Protein AF-A0A531F1X2-F1 (afdb_monomer_lite)

pLDDT: mean 85.32, std 7.79, range [59.59, 97.56]

Secondary structure (DSSP, 8-state):
-GGGGGSHHHHHHHHHHHHHHHHHHHHHHHHHHHHHH-SHHHHHHHHHHHHHHHHHHHHHS-S---SEEEEE-TTS-TT-GGGGSSSEEETTEEEEE---SSS-SS--S--

Structure (mmCIF, N/CA/C/O backbone):
data_AF-A0A531F1X2-F1
#
_entry.id   AF-A0A531F1X2-F1
#
loop_
_atom_site.group_PDB
_atom_site.id
_atom_site.type_symbol
_atom_site.label_atom_id
_atom_site.label_alt_id
_atom_site.label_comp_id
_atom_site.label_asym_id
_atom_site.label_entity_id
_atom_site.label_seq_id
_atom_site.pdbx_PDB_ins_code
_atom_site.Cartn_x
_atom_site.Cartn_y
_atom_site.Cartn_z
_atom_site.occupancy
_atom_site.B_iso_or_equiv
_atom_site.auth_seq_id
_atom_site.auth_comp_id
_atom_site.auth_asym_id
_atom_site.auth_atom_id
_atom_site.pdbx_PDB_model_num
ATOM 1 N N . MET A 1 1 ? 13.759 18.283 -0.967 1.00 63.91 1 MET A N 1
ATOM 2 C CA . MET A 1 1 ? 13.234 17.016 -0.401 1.00 63.91 1 MET A CA 1
ATOM 3 C C . MET A 1 1 ? 11.733 16.825 -0.631 1.00 63.91 1 MET A C 1
ATOM 5 O O . MET A 1 1 ? 11.360 15.748 -1.065 1.00 63.91 1 MET A O 1
ATOM 9 N N . LEU A 1 2 ? 10.873 17.840 -0.460 1.00 79.88 2 LEU A N 1
ATOM 10 C CA . LEU A 1 2 ? 9.417 17.701 -0.695 1.00 79.88 2 LEU A CA 1
ATOM 11 C C . LEU A 1 2 ? 9.001 17.439 -2.160 1.00 79.88 2 LEU A C 1
ATOM 13 O O . LEU A 1 2 ? 7.877 17.012 -2.399 1.00 79.88 2 LEU A O 1
ATOM 17 N N . GLY A 1 3 ? 9.895 17.650 -3.136 1.00 80.81 3 GLY A N 1
ATOM 18 C CA . GLY A 1 3 ? 9.616 17.429 -4.564 1.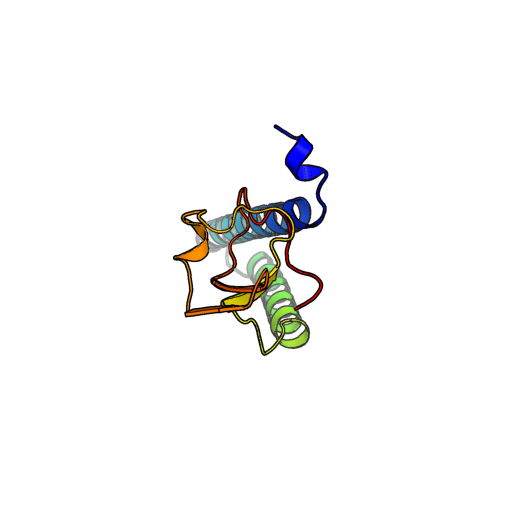00 80.81 3 GLY A CA 1
ATOM 19 C C . GLY A 1 3 ? 9.190 15.997 -4.918 1.00 80.81 3 GLY A C 1
ATOM 20 O O . GLY A 1 3 ? 8.449 15.816 -5.876 1.00 80.81 3 GLY A O 1
ATOM 21 N N . ILE A 1 4 ? 9.560 14.998 -4.107 1.00 79.50 4 ILE A N 1
ATOM 22 C CA . ILE A 1 4 ? 9.102 13.603 -4.264 1.00 79.50 4 ILE A CA 1
ATOM 23 C C . ILE A 1 4 ? 7.571 13.498 -4.163 1.00 79.50 4 ILE A C 1
ATOM 25 O O . ILE A 1 4 ? 6.954 12.722 -4.887 1.00 79.50 4 ILE A O 1
ATOM 29 N N . LEU A 1 5 ? 6.929 14.338 -3.343 1.00 85.44 5 LEU A N 1
ATOM 30 C CA . LEU A 1 5 ? 5.470 14.352 -3.175 1.00 85.44 5 LEU A CA 1
ATOM 31 C C . LEU A 1 5 ? 4.721 15.002 -4.356 1.00 85.44 5 LEU A C 1
ATOM 33 O O . LEU A 1 5 ? 3.487 14.962 -4.400 1.00 85.44 5 LEU A O 1
ATOM 37 N N . ALA A 1 6 ? 5.437 15.600 -5.317 1.00 87.56 6 ALA A N 1
ATOM 38 C CA . ALA A 1 6 ? 4.840 16.060 -6.570 1.00 87.56 6 ALA A CA 1
ATOM 39 C C . ALA A 1 6 ? 4.417 14.877 -7.459 1.00 87.56 6 ALA A C 1
ATOM 41 O O . ALA A 1 6 ? 3.428 14.978 -8.190 1.00 87.56 6 ALA A O 1
ATOM 42 N N . ASN A 1 7 ? 5.114 13.738 -7.357 1.00 85.75 7 ASN A N 1
ATOM 43 C CA . ASN A 1 7 ? 4.720 12.506 -8.024 1.00 85.75 7 ASN A CA 1
ATOM 44 C C . ASN A 1 7 ? 3.497 11.897 -7.314 1.00 85.75 7 ASN A C 1
ATOM 46 O O . ASN A 1 7 ? 3.496 11.664 -6.102 1.00 85.75 7 ASN A O 1
ATOM 50 N N . ARG A 1 8 ? 2.435 11.642 -8.089 1.00 86.81 8 ARG A N 1
ATOM 51 C CA . ARG A 1 8 ? 1.159 11.134 -7.570 1.00 86.81 8 ARG A CA 1
ATOM 52 C C . ARG A 1 8 ? 1.317 9.769 -6.908 1.00 86.81 8 ARG A C 1
ATOM 54 O O . ARG A 1 8 ? 0.759 9.574 -5.837 1.00 86.81 8 ARG A O 1
ATOM 61 N N . THR A 1 9 ? 2.072 8.855 -7.508 1.00 84.44 9 THR A N 1
ATOM 62 C CA . THR A 1 9 ? 2.264 7.491 -7.001 1.00 84.44 9 THR A CA 1
ATOM 63 C C . THR A 1 9 ? 2.906 7.513 -5.619 1.00 84.44 9 THR A C 1
ATOM 65 O O . THR A 1 9 ? 2.321 6.999 -4.668 1.00 84.44 9 THR A O 1
ATOM 68 N N . TYR A 1 10 ? 4.038 8.210 -5.473 1.00 84.25 10 TYR A N 1
ATOM 69 C CA . TYR A 1 10 ? 4.705 8.357 -4.175 1.00 84.25 10 TYR A CA 1
ATOM 70 C C . TYR A 1 10 ? 3.803 9.014 -3.134 1.00 84.25 10 TYR A C 1
ATOM 72 O O . TYR A 1 10 ? 3.751 8.565 -1.991 1.00 84.25 10 TYR A O 1
ATOM 80 N N . ARG A 1 11 ? 3.053 10.052 -3.522 1.00 90.12 11 ARG A N 1
ATOM 81 C CA . ARG A 1 11 ? 2.122 10.718 -2.609 1.00 90.12 11 ARG A CA 1
ATOM 8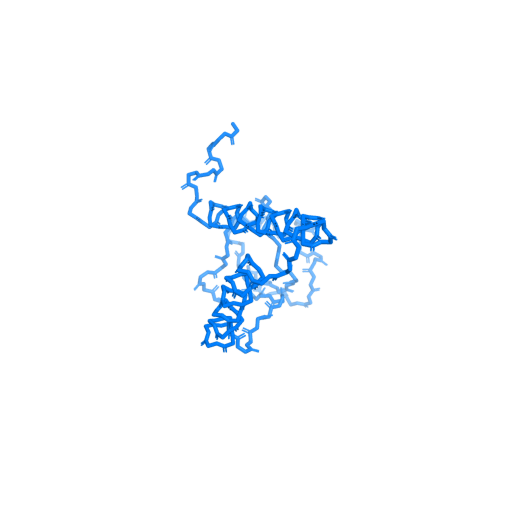2 C C . ARG A 1 11 ? 1.027 9.777 -2.106 1.00 90.12 11 ARG A C 1
ATOM 84 O O . ARG A 1 11 ? 0.718 9.822 -0.919 1.00 90.12 11 ARG A O 1
ATOM 91 N N . HIS A 1 12 ? 0.447 8.942 -2.969 1.00 89.12 12 HIS A N 1
ATOM 92 C CA . HIS A 1 12 ? -0.587 7.988 -2.557 1.00 89.12 12 HIS A CA 1
ATOM 93 C C . HIS A 1 12 ? -0.024 6.894 -1.645 1.00 89.12 12 HIS A C 1
ATOM 95 O O . HIS A 1 12 ? -0.620 6.633 -0.605 1.00 89.12 12 HIS A O 1
ATOM 101 N N . LEU A 1 13 ? 1.135 6.313 -1.978 1.00 88.69 13 LEU A N 1
ATOM 102 C CA . LEU A 1 13 ? 1.775 5.288 -1.143 1.00 88.69 13 LEU A CA 1
ATOM 103 C C . LEU A 1 13 ? 2.159 5.840 0.236 1.00 88.69 13 LEU A C 1
ATOM 105 O O . LEU A 1 13 ? 1.855 5.231 1.260 1.00 88.69 13 LEU A O 1
ATOM 109 N N . PHE A 1 14 ? 2.743 7.039 0.278 1.00 90.88 14 PHE A N 1
ATOM 110 C CA . PHE A 1 14 ? 3.087 7.702 1.533 1.00 90.88 14 PHE A CA 1
ATOM 111 C C . PHE A 1 14 ? 1.844 8.022 2.375 1.00 90.88 14 PHE A C 1
ATOM 113 O O . PHE A 1 14 ? 1.819 7.758 3.576 1.00 90.88 14 PHE A O 1
ATOM 120 N N . ALA A 1 15 ? 0.786 8.553 1.753 1.00 94.19 15 ALA A N 1
ATOM 121 C CA . ALA A 1 15 ? -0.470 8.826 2.446 1.00 94.19 15 ALA A CA 1
ATOM 122 C C . ALA A 1 15 ? -1.111 7.541 2.993 1.00 94.19 15 ALA A C 1
ATOM 124 O O . ALA A 1 15 ? -1.554 7.535 4.140 1.00 94.19 15 ALA A O 1
ATOM 125 N N . ALA A 1 16 ? -1.110 6.452 2.218 1.00 92.31 16 ALA A N 1
ATOM 126 C CA . ALA A 1 16 ? -1.609 5.153 2.661 1.00 92.31 16 ALA A CA 1
ATOM 127 C C . ALA A 1 16 ? -0.851 4.657 3.902 1.00 92.31 16 ALA A C 1
ATOM 129 O O . ALA A 1 16 ? -1.478 4.274 4.889 1.00 92.31 16 ALA A O 1
ATOM 130 N N . GLN A 1 17 ? 0.482 4.751 3.900 1.00 94.94 17 GLN A N 1
ATOM 131 C CA . GLN A 1 17 ? 1.308 4.367 5.045 1.00 94.94 17 GLN A CA 1
ATOM 132 C C . GLN A 1 17 ? 1.026 5.227 6.286 1.00 94.94 17 GLN A C 1
ATOM 134 O O . GLN A 1 17 ? 0.880 4.695 7.386 1.00 94.94 17 GLN A O 1
ATOM 139 N N . MET A 1 18 ? 0.902 6.548 6.126 1.00 96.69 18 MET A N 1
ATOM 140 C CA . MET A 1 18 ? 0.576 7.457 7.230 1.00 96.69 18 MET A CA 1
ATOM 141 C C . MET A 1 18 ? -0.808 7.171 7.821 1.00 96.69 18 MET A C 1
ATOM 143 O O . MET A 1 18 ? -0.955 7.114 9.042 1.00 96.69 18 MET A O 1
ATOM 147 N N . ILE A 1 19 ? -1.816 6.951 6.972 1.00 94.69 19 ILE A N 1
ATOM 148 C CA . ILE A 1 19 ? -3.174 6.598 7.405 1.00 94.69 19 ILE A CA 1
ATOM 149 C C . ILE A 1 19 ? -3.165 5.257 8.145 1.00 94.69 19 ILE A C 1
ATOM 151 O O . ILE A 1 19 ? -3.771 5.156 9.211 1.00 94.69 19 ILE A O 1
ATOM 155 N N . ALA A 1 20 ? -2.446 4.252 7.635 1.00 91.81 20 ALA A N 1
ATOM 156 C CA . ALA A 1 20 ? -2.329 2.945 8.279 1.00 91.81 20 ALA A CA 1
ATOM 157 C C . ALA A 1 20 ? -1.659 3.036 9.661 1.00 91.81 20 ALA A C 1
ATOM 159 O O . ALA A 1 20 ? -2.155 2.458 10.629 1.00 91.81 20 ALA A O 1
ATOM 160 N N . LEU A 1 21 ? -0.572 3.805 9.780 1.00 96.56 21 LEU A N 1
ATOM 161 C CA . LEU A 1 21 ? 0.118 4.038 11.052 1.00 96.56 21 LEU A CA 1
ATOM 162 C C . LEU A 1 21 ? -0.783 4.746 12.071 1.00 96.56 21 LEU A C 1
ATOM 164 O O . LEU A 1 21 ? -0.896 4.290 13.209 1.00 96.56 21 LEU A O 1
ATOM 168 N N . ILE A 1 22 ? -1.459 5.825 11.663 1.00 95.00 22 ILE A N 1
ATOM 169 C CA . ILE A 1 22 ? -2.378 6.568 12.535 1.00 95.00 22 ILE A CA 1
ATOM 170 C C . ILE A 1 22 ? -3.550 5.677 12.954 1.00 95.00 22 ILE A C 1
ATOM 172 O O . ILE A 1 22 ? -3.866 5.606 14.138 1.00 95.00 22 ILE A O 1
ATOM 176 N N . GLY A 1 23 ? -4.168 4.961 12.011 1.00 90.56 23 GLY A N 1
ATOM 177 C CA . GLY A 1 23 ? -5.279 4.051 12.289 1.00 90.56 23 GLY A CA 1
ATOM 178 C C . GLY A 1 23 ? -4.896 2.952 13.281 1.00 90.56 23 GLY A C 1
ATOM 179 O O . GLY A 1 23 ? -5.629 2.700 14.237 1.00 90.56 23 GLY A O 1
ATOM 180 N N . THR A 1 24 ? -3.711 2.362 13.113 1.00 91.81 24 THR A N 1
ATOM 181 C CA . THR A 1 24 ? -3.186 1.338 14.028 1.00 91.81 24 THR A CA 1
ATOM 182 C C . THR A 1 24 ? -2.920 1.918 15.418 1.00 91.81 24 THR A C 1
ATOM 184 O O . THR A 1 24 ? -3.352 1.342 16.414 1.00 91.81 24 THR A O 1
ATOM 187 N N . GLY A 1 25 ? -2.289 3.094 15.506 1.00 92.81 25 GLY A N 1
ATOM 188 C CA . GLY A 1 25 ? -2.054 3.774 16.783 1.00 92.81 25 GLY A CA 1
ATOM 189 C C . GLY A 1 25 ? -3.350 4.136 17.516 1.00 92.81 25 GLY A C 1
ATOM 190 O O . GLY A 1 25 ? -3.465 3.912 18.721 1.00 92.81 25 GLY A O 1
ATOM 191 N N . LEU A 1 26 ? -4.362 4.629 16.794 1.00 90.25 26 LEU A N 1
ATOM 192 C CA . LEU A 1 26 ? -5.684 4.916 17.357 1.00 90.25 26 LEU A CA 1
ATOM 193 C C . LEU A 1 26 ? -6.378 3.648 17.868 1.00 90.25 26 LEU A C 1
ATOM 195 O O . LEU A 1 26 ? -6.988 3.685 18.937 1.00 90.25 26 LEU A O 1
ATOM 199 N N . ALA A 1 27 ? -6.251 2.522 17.161 1.00 86.19 27 ALA A N 1
ATOM 200 C CA . ALA A 1 27 ? -6.772 1.241 17.630 1.00 86.19 27 ALA A CA 1
ATOM 201 C C . ALA A 1 27 ? -6.103 0.800 18.944 1.00 86.19 27 ALA A C 1
ATOM 203 O O . ALA A 1 27 ? -6.786 0.347 19.864 1.00 86.19 27 ALA A O 1
ATOM 204 N N . THR A 1 28 ? -4.790 1.002 19.084 1.00 89.50 28 THR A N 1
ATOM 205 C CA . THR A 1 28 ? -4.068 0.733 20.338 1.00 89.50 28 THR A CA 1
ATOM 206 C C . THR A 1 28 ? -4.557 1.616 21.487 1.00 89.50 28 THR A C 1
ATOM 208 O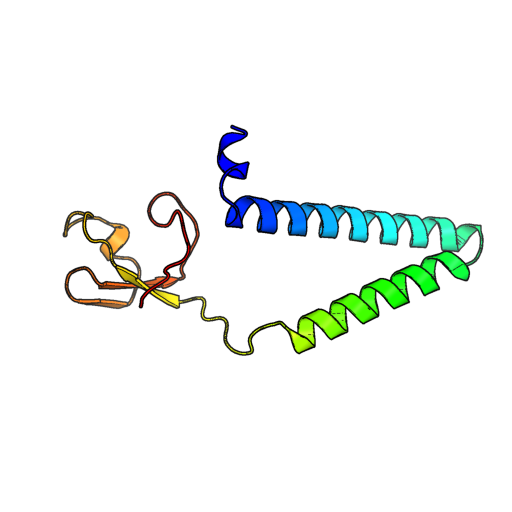 O . THR A 1 28 ? -4.780 1.119 22.591 1.00 89.50 28 THR A O 1
ATOM 211 N N . VAL A 1 29 ? -4.777 2.912 21.244 1.00 88.25 29 VAL A N 1
ATOM 212 C CA . VAL A 1 29 ? -5.331 3.822 22.262 1.00 88.25 29 VAL A CA 1
ATOM 213 C C . VAL A 1 29 ? -6.741 3.393 22.666 1.00 88.25 29 VAL A C 1
ATOM 215 O O . VAL A 1 29 ? -7.045 3.349 23.858 1.00 88.25 29 VAL A O 1
ATOM 218 N N . ALA A 1 30 ? -7.588 3.021 21.702 1.00 84.44 30 ALA A N 1
ATOM 219 C CA . ALA A 1 30 ? -8.931 2.520 21.978 1.00 84.44 30 ALA A CA 1
ATOM 220 C C . ALA A 1 30 ? -8.901 1.253 22.848 1.00 84.44 30 ALA A C 1
ATOM 222 O O . ALA A 1 30 ? -9.666 1.173 23.805 1.00 84.44 30 ALA A O 1
ATOM 223 N N . LEU A 1 31 ? -7.983 0.313 22.584 1.00 83.50 31 LEU A N 1
ATOM 224 C CA . LEU A 1 31 ? -7.734 -0.860 23.437 1.00 83.50 31 LEU A CA 1
ATOM 225 C C . LEU A 1 31 ? -7.361 -0.470 24.866 1.00 83.50 31 LEU A C 1
ATOM 227 O O . LEU A 1 31 ? -7.997 -0.954 25.800 1.00 83.50 31 LEU A O 1
ATOM 231 N N . GLY A 1 32 ? -6.403 0.439 25.048 1.00 83.50 32 GLY A N 1
ATOM 232 C CA . GLY A 1 32 ? -6.002 0.895 26.381 1.00 83.50 32 GLY A CA 1
ATOM 233 C C . GLY A 1 32 ? -7.138 1.574 27.154 1.00 83.50 32 GLY A C 1
ATOM 234 O O . GLY A 1 32 ? -7.371 1.263 28.319 1.00 83.50 32 GLY A O 1
ATOM 235 N N . LEU A 1 33 ? -7.886 2.469 26.503 1.00 82.94 33 LEU A N 1
ATOM 236 C CA . LEU A 1 33 ? -9.023 3.162 27.120 1.00 82.94 33 LEU A CA 1
ATOM 237 C C . LEU A 1 33 ? -10.204 2.223 27.391 1.00 82.94 33 LEU A C 1
ATOM 239 O O . LEU A 1 33 ? -10.894 2.376 28.396 1.00 82.94 33 LEU A O 1
ATOM 243 N N . GLY A 1 34 ? -10.424 1.238 26.523 1.00 76.19 34 GLY A N 1
ATOM 244 C CA . GLY A 1 34 ? -11.495 0.257 26.647 1.00 76.19 34 GLY A CA 1
ATOM 245 C C . GLY A 1 34 ? -11.375 -0.633 27.884 1.00 76.19 34 GLY A C 1
ATOM 246 O O . GLY A 1 34 ? -12.394 -0.984 28.478 1.00 76.19 34 GLY A O 1
ATOM 247 N N . LEU A 1 35 ? -10.146 -0.931 28.322 1.00 78.50 35 LEU A N 1
ATOM 248 C CA . LEU A 1 35 ? -9.885 -1.635 29.585 1.00 78.50 35 LEU A CA 1
ATOM 249 C C . LEU A 1 35 ? -10.321 -0.823 30.816 1.00 78.50 35 LEU A C 1
ATOM 251 O O . LEU A 1 35 ? -10.662 -1.407 31.841 1.00 78.50 35 LEU A O 1
ATOM 255 N N . THR A 1 36 ? -10.329 0.508 30.712 1.00 78.81 36 THR A N 1
ATOM 256 C CA . THR A 1 36 ? -10.608 1.420 31.833 1.00 78.81 36 THR A CA 1
ATOM 257 C C . THR A 1 36 ? -12.060 1.902 31.854 1.00 78.81 36 THR A C 1
ATOM 259 O O . THR A 1 36 ? -12.644 2.043 32.924 1.00 78.81 36 THR A O 1
ATOM 262 N N . PHE A 1 37 ? -12.656 2.160 30.685 1.00 73.88 37 PHE A N 1
ATOM 263 C CA . PHE A 1 37 ? -13.956 2.839 30.560 1.00 73.88 37 PHE A CA 1
ATOM 264 C C . PHE A 1 37 ? -15.066 1.975 29.939 1.00 73.88 37 PHE A C 1
ATOM 266 O O . PHE A 1 37 ? -16.194 2.443 29.784 1.00 73.88 37 PHE A O 1
ATOM 273 N N . GLY A 1 38 ? -14.776 0.714 29.605 1.00 72.88 38 GLY A N 1
ATOM 274 C CA . GLY A 1 38 ? -15.705 -0.171 28.907 1.00 72.88 38 GLY A CA 1
ATOM 275 C C . GLY A 1 38 ? -15.634 -0.022 27.383 1.00 72.88 38 GLY A C 1
ATOM 276 O O . GLY A 1 38 ? -15.310 1.028 26.833 1.00 72.88 38 GLY A O 1
ATOM 277 N N . LEU A 1 39 ? -15.914 -1.122 26.684 1.00 64.31 39 LEU A N 1
ATOM 278 C CA . LEU A 1 39 ? -15.498 -1.337 25.292 1.00 64.31 39 LEU A CA 1
ATOM 279 C C . LEU A 1 39 ? -16.534 -0.960 24.219 1.00 64.31 39 LEU A C 1
ATOM 281 O O . LEU A 1 39 ? -16.336 -1.302 23.062 1.00 64.31 39 LEU A O 1
ATOM 285 N N . SER A 1 40 ? -17.657 -0.312 24.527 1.00 72.38 40 SER A N 1
ATOM 286 C CA . SER A 1 40 ? -18.816 -0.421 23.623 1.00 72.38 40 SER A CA 1
ATOM 287 C C . SER A 1 40 ? -18.731 0.416 22.338 1.00 72.38 40 SER A C 1
ATOM 289 O O . SER A 1 40 ? -18.817 -0.141 21.248 1.00 72.38 40 SER A O 1
ATOM 291 N N . ALA A 1 41 ? -18.574 1.739 22.415 1.00 76.56 41 ALA A N 1
ATOM 292 C CA . ALA A 1 41 ? -18.755 2.588 21.228 1.00 76.56 41 ALA A CA 1
ATOM 293 C C . ALA A 1 41 ? -17.514 2.702 20.309 1.00 76.56 41 ALA A C 1
ATOM 295 O O . ALA A 1 41 ? -17.658 2.490 19.102 1.00 76.56 41 ALA A O 1
ATOM 296 N N . PRO A 1 42 ? -16.292 2.985 20.811 1.00 79.12 42 PRO A N 1
ATOM 297 C CA . PRO A 1 42 ? -15.125 3.176 19.941 1.00 79.12 42 PRO A CA 1
ATOM 298 C C . PRO A 1 42 ? -14.735 1.910 19.169 1.00 79.12 42 PRO A C 1
ATOM 300 O O . PRO A 1 42 ? -14.347 1.990 18.006 1.00 79.12 42 PRO A O 1
ATOM 303 N N . PHE A 1 43 ? -14.890 0.734 19.782 1.00 80.19 43 PHE A N 1
ATOM 304 C CA . PHE A 1 43 ? -14.603 -0.545 19.131 1.00 80.19 43 PHE A CA 1
ATOM 305 C C . PHE A 1 43 ? -15.572 -0.876 18.015 1.00 80.19 43 PHE A C 1
ATOM 307 O O . PHE A 1 43 ? -15.135 -1.350 16.974 1.00 80.19 43 PHE A O 1
ATOM 314 N N . VAL A 1 44 ? -16.869 -0.621 18.207 1.00 84.06 44 VAL A N 1
ATOM 315 C CA . VAL A 1 44 ? -17.863 -0.852 17.154 1.00 84.06 44 VAL A CA 1
ATOM 316 C C . VAL A 1 44 ? -17.552 0.028 15.945 1.00 84.06 44 VAL A C 1
ATOM 318 O O . VAL A 1 44 ? -17.559 -0.461 14.820 1.00 84.06 44 VAL A O 1
ATOM 321 N N . ILE A 1 45 ? -17.186 1.295 16.164 1.00 84.56 45 ILE A N 1
ATOM 322 C CA . ILE A 1 45 ? -16.788 2.202 15.079 1.00 84.56 45 ILE A CA 1
ATOM 323 C C . ILE A 1 45 ? -15.534 1.680 14.363 1.00 84.56 45 ILE A C 1
ATOM 325 O O . ILE A 1 45 ? -15.535 1.573 13.137 1.00 84.56 45 ILE A O 1
ATOM 329 N N . LEU A 1 46 ? -14.485 1.311 15.106 1.00 86.12 46 LEU A N 1
ATOM 330 C CA . LEU A 1 46 ? -13.257 0.761 14.522 1.00 86.12 46 LEU A CA 1
ATOM 331 C C . LEU A 1 46 ? -13.511 -0.547 13.764 1.00 86.12 46 LEU A C 1
ATOM 333 O O . LEU A 1 46 ? -12.978 -0.721 12.673 1.00 86.12 46 LEU A O 1
ATOM 337 N N . ALA A 1 47 ? -14.351 -1.436 14.296 1.00 86.31 47 ALA A N 1
ATOM 338 C CA . ALA A 1 47 ? -14.725 -2.689 13.651 1.00 86.31 47 ALA A CA 1
ATOM 339 C C . ALA A 1 47 ? -15.489 -2.445 12.344 1.00 86.31 47 ALA A C 1
ATOM 341 O O . ALA A 1 47 ? -15.192 -3.087 11.339 1.00 86.31 47 ALA A O 1
ATOM 342 N N . CYS A 1 48 ? -16.416 -1.484 12.320 1.00 91.12 48 CYS A N 1
ATOM 343 C CA . CYS A 1 48 ? -17.115 -1.088 11.099 1.00 91.12 48 CYS A CA 1
ATOM 344 C C . CYS A 1 48 ? -16.151 -0.523 10.047 1.00 91.12 48 CYS A C 1
ATOM 346 O O . CYS A 1 48 ? -16.225 -0.914 8.883 1.00 91.12 48 CYS A O 1
ATOM 348 N N . ILE A 1 49 ? -15.224 0.357 10.445 1.00 90.62 49 ILE A N 1
ATOM 349 C CA . ILE A 1 49 ? -14.217 0.929 9.536 1.00 90.62 49 ILE A CA 1
ATOM 350 C C . ILE A 1 49 ? -13.300 -0.172 8.989 1.00 90.62 49 ILE A C 1
ATOM 352 O O . ILE A 1 49 ? -13.099 -0.256 7.779 1.00 90.62 49 ILE A O 1
ATOM 356 N N . ALA A 1 50 ? -12.778 -1.038 9.860 1.00 89.69 50 ALA A N 1
ATOM 357 C CA . ALA A 1 50 ? -11.904 -2.140 9.470 1.00 89.69 50 ALA A CA 1
ATOM 358 C C . ALA A 1 50 ? -12.627 -3.144 8.558 1.00 89.69 50 ALA A C 1
ATOM 360 O O . ALA A 1 50 ? -12.071 -3.561 7.546 1.00 89.69 50 ALA A O 1
ATOM 361 N N . GLY A 1 51 ? -13.880 -3.485 8.868 1.00 93.94 51 GLY A N 1
ATOM 362 C CA . GLY A 1 51 ? -14.712 -4.357 8.040 1.00 93.94 51 GLY A CA 1
ATOM 363 C C . GLY A 1 51 ? -14.972 -3.769 6.653 1.00 93.94 51 GLY A C 1
ATOM 364 O O . GLY A 1 51 ? -14.794 -4.459 5.653 1.00 93.94 51 GLY A O 1
ATOM 365 N N . ALA A 1 52 ? -15.319 -2.482 6.568 1.00 95.69 52 ALA A N 1
ATOM 366 C CA . ALA A 1 52 ? -15.504 -1.797 5.289 1.00 95.69 52 ALA A CA 1
ATOM 367 C C . ALA A 1 52 ? -14.202 -1.732 4.471 1.00 95.69 52 ALA A C 1
ATOM 369 O O . ALA A 1 52 ? -14.222 -1.968 3.261 1.00 95.69 52 ALA A O 1
ATOM 370 N N . ALA A 1 53 ? -13.065 -1.462 5.122 1.00 91.12 53 ALA A N 1
ATOM 371 C CA . ALA A 1 53 ? -11.755 -1.470 4.477 1.00 91.12 53 ALA A CA 1
ATOM 372 C C . ALA A 1 53 ? -11.392 -2.866 3.945 1.00 91.12 53 ALA A C 1
ATOM 374 O O . ALA A 1 53 ? -10.942 -2.983 2.809 1.00 91.12 53 ALA A O 1
ATOM 375 N N . LEU A 1 54 ? -11.656 -3.921 4.723 1.00 94.81 54 LEU A N 1
ATOM 376 C CA . LEU A 1 54 ? -11.422 -5.308 4.324 1.00 94.81 54 LEU A CA 1
ATOM 377 C C . LEU A 1 54 ? -12.277 -5.707 3.114 1.00 94.81 54 LEU A C 1
ATOM 379 O O . LEU A 1 54 ? -11.750 -6.246 2.146 1.00 94.81 54 LEU A O 1
ATOM 383 N N . VAL A 1 55 ? -13.578 -5.400 3.134 1.00 97.56 55 VAL A N 1
ATOM 384 C CA . VAL A 1 55 ? -14.473 -5.645 1.990 1.00 97.56 55 VAL A CA 1
ATOM 385 C C . VAL A 1 55 ? -13.985 -4.889 0.757 1.00 97.56 55 VAL A C 1
ATOM 387 O O . VAL A 1 55 ? -13.895 -5.467 -0.320 1.00 97.56 55 VAL A O 1
ATOM 390 N N . THR A 1 56 ? -13.611 -3.618 0.911 1.00 95.69 56 THR A N 1
ATOM 391 C CA . THR A 1 56 ? -13.079 -2.815 -0.199 1.00 95.69 56 THR A CA 1
ATOM 392 C C . THR A 1 56 ? -11.803 -3.431 -0.770 1.00 95.69 56 THR A C 1
ATOM 394 O O . THR A 1 56 ? -11.676 -3.527 -1.986 1.00 95.69 56 THR A O 1
ATOM 397 N N . ALA A 1 57 ? -10.888 -3.896 0.085 1.00 91.12 57 ALA A N 1
ATOM 398 C CA . ALA A 1 57 ? -9.678 -4.584 -0.351 1.00 91.12 57 ALA A CA 1
ATOM 399 C C . ALA A 1 57 ? -10.022 -5.846 -1.152 1.00 91.12 57 ALA A C 1
ATOM 401 O O . ALA A 1 57 ? -9.545 -5.992 -2.268 1.00 91.12 57 ALA A O 1
ATOM 402 N N . PHE A 1 58 ? -10.921 -6.705 -0.665 1.00 94.75 58 PHE A N 1
ATOM 403 C CA . PHE A 1 58 ? -11.342 -7.895 -1.414 1.00 94.75 58 PHE A CA 1
ATOM 404 C C . PHE A 1 58 ? -11.994 -7.585 -2.767 1.00 94.75 58 PHE A C 1
ATOM 406 O O . PHE A 1 58 ? -11.872 -8.382 -3.693 1.00 94.75 58 PHE A O 1
ATOM 413 N N . LEU A 1 59 ? -12.701 -6.458 -2.884 1.00 95.81 59 LEU A N 1
ATOM 414 C CA . LEU A 1 59 ? -13.390 -6.072 -4.117 1.00 95.81 59 LEU A CA 1
ATOM 415 C C . LEU A 1 59 ? -12.474 -5.391 -5.141 1.00 95.81 59 LEU A C 1
ATOM 417 O O . LEU A 1 59 ? -12.719 -5.506 -6.339 1.00 95.81 59 LEU A O 1
ATOM 421 N N . VAL A 1 60 ? -11.475 -4.635 -4.681 1.00 95.00 60 VAL A N 1
ATOM 422 C CA . VAL A 1 60 ? -10.645 -3.769 -5.536 1.00 95.00 60 VAL A CA 1
ATOM 423 C C . VAL A 1 60 ? -9.255 -4.356 -5.781 1.00 95.00 60 VAL A C 1
ATOM 425 O O . VAL A 1 60 ? -8.637 -4.034 -6.795 1.00 95.00 60 VAL A O 1
ATOM 428 N N . TRP A 1 61 ? -8.743 -5.197 -4.877 1.00 92.06 61 TRP A N 1
ATOM 429 C CA . TRP A 1 61 ? -7.393 -5.739 -5.003 1.00 92.06 61 TRP A CA 1
ATOM 430 C C . TRP A 1 61 ? -7.307 -6.726 -6.175 1.00 92.06 61 TRP A C 1
ATOM 432 O O . TRP A 1 61 ? -8.125 -7.648 -6.261 1.00 92.06 61 TRP A O 1
ATOM 442 N N . PRO A 1 62 ? -6.334 -6.564 -7.086 1.00 90.94 62 PRO A N 1
ATOM 443 C CA . PRO A 1 62 ? -6.178 -7.467 -8.216 1.00 90.94 62 PRO A CA 1
ATOM 444 C C . PRO A 1 62 ? -5.755 -8.863 -7.745 1.00 90.94 62 PRO A C 1
ATOM 446 O O . PRO A 1 62 ? -4.890 -9.012 -6.888 1.00 90.94 62 PRO A O 1
ATOM 449 N N . ALA A 1 63 ? -6.332 -9.911 -8.339 1.00 90.44 63 ALA A N 1
ATOM 450 C CA . ALA A 1 63 ? -5.954 -11.296 -8.031 1.00 90.44 63 ALA A CA 1
ATOM 451 C C . ALA A 1 63 ? -4.527 -11.651 -8.494 1.00 90.44 63 ALA A C 1
ATOM 453 O O . ALA A 1 63 ? -3.940 -12.619 -8.017 1.00 90.44 63 ALA A O 1
ATOM 454 N N . SER A 1 64 ? -3.986 -10.885 -9.440 1.00 89.62 64 SER A N 1
ATOM 455 C CA . SER A 1 64 ? -2.643 -11.054 -9.983 1.00 89.62 64 SER A CA 1
ATOM 456 C C . SER A 1 64 ? -1.842 -9.785 -9.722 1.00 89.62 64 SER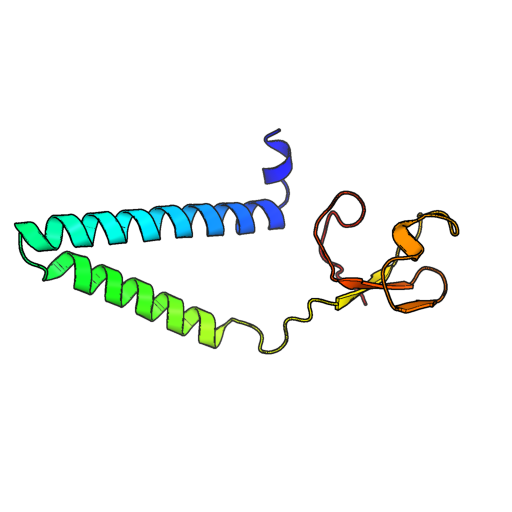 A C 1
ATOM 458 O O . SER A 1 64 ? -2.161 -8.737 -10.278 1.00 89.62 64 SER A O 1
ATOM 460 N N . ASP A 1 65 ? -0.815 -9.905 -8.885 1.00 87.25 65 ASP A N 1
ATOM 461 C CA . ASP A 1 65 ? 0.121 -8.835 -8.530 1.00 87.25 65 ASP A CA 1
ATOM 462 C C . ASP A 1 65 ? 1.559 -9.366 -8.693 1.00 87.25 65 ASP A C 1
ATOM 464 O O . ASP A 1 65 ? 2.170 -9.825 -7.725 1.00 87.25 65 ASP A O 1
ATOM 468 N N . PRO A 1 66 ? 2.051 -9.490 -9.941 1.00 89.75 66 PRO A N 1
ATOM 469 C CA . PRO A 1 66 ? 3.352 -10.089 -10.205 1.00 89.75 66 PRO A CA 1
ATOM 470 C C . PRO A 1 66 ? 4.481 -9.169 -9.733 1.00 89.75 66 PRO A C 1
ATOM 472 O O . PRO A 1 66 ? 4.588 -8.024 -10.161 1.00 89.75 66 PRO A O 1
ATOM 475 N N . GLU A 1 67 ? 5.366 -9.706 -8.895 1.00 89.56 67 GLU A N 1
ATOM 476 C CA . GLU A 1 67 ? 6.571 -8.999 -8.442 1.00 89.56 67 GLU A CA 1
ATOM 477 C C . GLU A 1 67 ? 7.595 -8.841 -9.575 1.00 89.56 67 GLU A C 1
ATOM 479 O O . GLU A 1 67 ? 8.330 -7.858 -9.635 1.00 89.56 67 GLU A O 1
ATOM 484 N N . VAL A 1 68 ? 7.620 -9.807 -10.496 1.00 90.12 68 VAL A N 1
ATOM 485 C CA . VAL A 1 68 ? 8.521 -9.841 -11.645 1.00 90.12 68 VAL A CA 1
ATOM 486 C C . VAL A 1 68 ? 7.810 -9.255 -12.862 1.00 90.12 68 VAL A C 1
ATOM 488 O O . VAL A 1 68 ? 6.849 -9.843 -13.361 1.00 90.12 68 VAL A O 1
ATOM 491 N N . LEU A 1 69 ? 8.288 -8.103 -13.333 1.00 88.56 69 LEU A N 1
ATOM 492 C CA . LEU A 1 69 ? 7.711 -7.382 -14.469 1.00 88.56 69 LEU A CA 1
ATOM 493 C C . LEU A 1 69 ? 8.715 -7.282 -15.615 1.00 88.56 69 LEU A C 1
ATOM 495 O O . LEU A 1 69 ? 9.870 -6.900 -15.416 1.00 88.56 69 LEU A O 1
ATOM 499 N N . GLU A 1 70 ? 8.248 -7.570 -16.828 1.00 88.38 70 GLU A N 1
ATOM 500 C CA . GLU A 1 70 ? 8.995 -7.241 -18.038 1.00 88.38 70 GLU A CA 1
ATOM 501 C C . GLU A 1 70 ? 8.961 -5.725 -18.255 1.00 88.38 70 GLU A C 1
ATOM 503 O O . GLU A 1 70 ? 7.912 -5.086 -18.142 1.00 88.38 70 GLU A O 1
ATOM 508 N N . HIS A 1 71 ? 10.124 -5.136 -18.514 1.00 89.00 71 HIS A N 1
ATOM 509 C CA . HIS A 1 71 ? 10.249 -3.710 -18.775 1.00 89.00 71 HIS A CA 1
ATOM 510 C C . HIS A 1 71 ? 11.488 -3.387 -19.617 1.00 89.00 71 HIS A C 1
ATOM 512 O O . HIS A 1 71 ? 12.364 -4.227 -19.836 1.00 89.00 71 HIS A O 1
ATOM 518 N N . GLN A 1 72 ? 11.556 -2.151 -20.125 1.00 85.81 72 GLN A N 1
ATOM 519 C CA . GLN A 1 72 ? 12.581 -1.727 -21.082 1.00 85.81 72 GLN A CA 1
ATOM 520 C C . GLN A 1 72 ? 13.476 -0.584 -20.582 1.00 85.81 72 GLN A C 1
ATOM 522 O O . GLN A 1 72 ? 12.986 0.404 -20.033 1.00 85.81 72 GLN A O 1
ATOM 527 N N . HIS A 1 73 ? 14.771 -0.640 -20.904 1.00 84.88 73 HIS A N 1
ATOM 528 C CA . HIS A 1 73 ? 15.708 0.474 -20.722 1.00 84.88 73 HIS A CA 1
ATOM 529 C C . HIS A 1 73 ? 16.272 0.955 -22.061 1.00 84.88 73 HIS A C 1
ATOM 531 O O . HIS A 1 73 ? 17.324 0.516 -22.519 1.00 84.88 73 HIS A O 1
ATOM 537 N N . ARG A 1 74 ? 15.598 1.930 -22.683 1.00 76.62 74 ARG A N 1
ATOM 538 C CA . ARG A 1 74 ? 15.997 2.496 -23.989 1.00 76.62 74 ARG A CA 1
ATOM 539 C C . ARG A 1 74 ? 17.281 3.348 -23.964 1.00 76.62 74 ARG A C 1
ATOM 541 O O . ARG A 1 74 ? 17.665 3.877 -24.999 1.00 76.62 74 ARG A O 1
ATOM 548 N N . GLY A 1 75 ? 17.928 3.517 -22.809 1.00 78.62 75 GLY A N 1
ATOM 549 C CA . GLY A 1 75 ? 19.112 4.375 -22.655 1.00 78.62 75 GLY A CA 1
ATOM 550 C C . GLY A 1 75 ? 20.189 3.838 -21.715 1.00 78.62 75 GLY A C 1
ATOM 551 O O . GLY A 1 75 ? 21.129 4.570 -21.416 1.00 78.62 75 GLY A O 1
ATOM 552 N N . LEU A 1 76 ? 20.055 2.597 -21.237 1.00 86.06 76 LEU A N 1
ATOM 553 C CA . LEU A 1 76 ? 21.049 1.989 -20.357 1.00 86.06 76 LEU A CA 1
ATOM 554 C C . LEU A 1 76 ? 22.134 1.294 -21.203 1.00 86.06 76 LEU A C 1
ATOM 556 O O . LEU A 1 76 ? 21.781 0.601 -22.162 1.00 86.06 76 LEU A O 1
ATOM 560 N N . PRO A 1 77 ? 23.435 1.478 -20.905 1.00 87.25 77 PRO A N 1
ATOM 561 C CA . PRO A 1 77 ? 24.514 0.824 -21.646 1.00 87.25 77 PRO A CA 1
ATOM 562 C C . PRO A 1 77 ? 24.403 -0.703 -21.592 1.00 87.25 77 PRO A C 1
ATOM 564 O O . PRO A 1 77 ? 24.097 -1.245 -20.540 1.00 87.25 77 PRO A O 1
ATOM 567 N N . GLU A 1 78 ? 24.731 -1.412 -22.675 1.00 83.56 78 GLU A N 1
ATOM 568 C CA . GLU A 1 78 ? 24.614 -2.887 -22.759 1.00 83.56 78 GLU A CA 1
ATOM 569 C C . GLU A 1 78 ? 25.438 -3.658 -21.710 1.00 83.56 78 GLU A C 1
ATOM 571 O O . GLU A 1 78 ? 25.138 -4.806 -21.408 1.00 83.56 78 GLU A O 1
ATOM 576 N N . HIS A 1 79 ? 26.477 -3.036 -21.150 1.00 85.25 79 HIS A N 1
ATOM 577 C CA . HIS A 1 79 ? 27.386 -3.655 -20.176 1.00 85.25 79 HIS A CA 1
ATOM 578 C C . HIS A 1 79 ? 27.104 -3.205 -18.734 1.00 85.25 79 HIS A C 1
ATOM 580 O O . HIS A 1 79 ? 27.944 -3.399 -17.854 1.00 85.25 79 HIS A O 1
ATOM 586 N N . ASP A 1 80 ? 25.974 -2.536 -18.494 1.00 87.06 80 ASP A N 1
ATOM 587 C CA . ASP A 1 80 ? 25.592 -2.109 -17.152 1.00 87.06 80 ASP A CA 1
ATOM 588 C C . ASP A 1 80 ? 25.358 -3.330 -16.234 1.00 87.06 80 ASP A C 1
ATOM 590 O O . ASP A 1 80 ? 24.714 -4.291 -16.667 1.00 87.06 80 ASP A O 1
ATOM 594 N N . PRO A 1 81 ? 25.859 -3.327 -14.980 1.00 88.19 81 PRO A N 1
ATOM 595 C CA . PRO A 1 81 ? 25.637 -4.415 -14.026 1.00 88.19 81 PRO A CA 1
ATOM 596 C C . PRO A 1 81 ? 24.164 -4.755 -13.790 1.00 88.19 81 PRO A C 1
ATOM 598 O O . PRO A 1 81 ? 23.868 -5.892 -13.433 1.00 88.19 81 PRO A O 1
ATOM 601 N N . HIS A 1 82 ? 23.254 -3.803 -14.016 1.00 87.81 82 HIS A N 1
ATOM 602 C CA . HIS A 1 82 ? 21.810 -4.014 -13.936 1.00 87.81 82 HIS A CA 1
ATOM 603 C C . HIS A 1 82 ? 21.324 -5.155 -14.841 1.00 87.81 82 HIS A C 1
ATOM 605 O O . HIS A 1 82 ? 20.429 -5.912 -14.482 1.00 87.81 82 HIS A O 1
ATOM 611 N N . TRP A 1 83 ? 21.979 -5.373 -15.987 1.00 85.31 83 TRP A N 1
ATOM 612 C CA . TRP A 1 83 ? 21.652 -6.493 -16.872 1.00 85.31 83 TRP A CA 1
ATOM 613 C C . TRP A 1 83 ? 22.063 -7.870 -16.321 1.00 85.31 83 TRP A C 1
ATOM 615 O O . TRP A 1 83 ? 21.877 -8.872 -16.998 1.00 85.31 83 TRP A O 1
ATOM 625 N N . ALA A 1 84 ? 22.649 -7.957 -15.128 1.00 85.06 84 ALA A N 1
ATOM 626 C CA . ALA A 1 84 ? 22.838 -9.232 -14.438 1.00 85.06 84 ALA A CA 1
ATOM 627 C C . ALA A 1 84 ? 21.644 -9.596 -13.533 1.00 85.06 84 ALA A C 1
ATOM 629 O O . ALA A 1 84 ? 21.609 -10.698 -12.983 1.00 85.06 84 ALA A O 1
ATOM 630 N N . GLU A 1 85 ? 20.683 -8.686 -13.355 1.00 81.94 85 GLU A N 1
ATOM 631 C CA . GLU A 1 85 ? 19.478 -8.903 -12.560 1.00 81.94 85 GLU A CA 1
ATOM 632 C C . GLU A 1 85 ? 18.376 -9.527 -13.435 1.00 81.94 85 GLU A C 1
ATOM 634 O O . GLU A 1 85 ? 17.840 -8.881 -14.333 1.00 81.94 85 GLU A O 1
ATOM 639 N N . GLY A 1 86 ? 18.018 -10.792 -13.173 1.00 76.69 8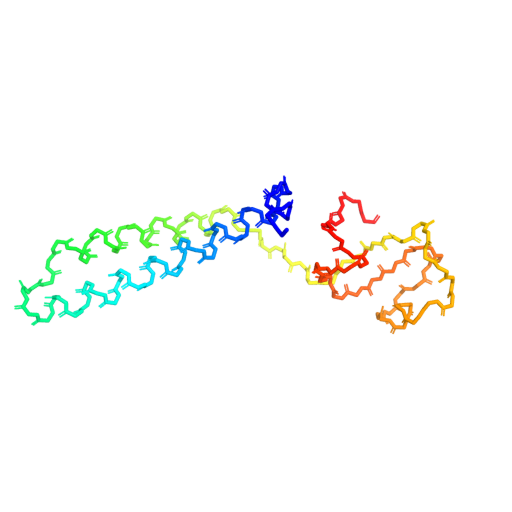6 GLY A N 1
ATOM 640 C CA . GLY A 1 86 ? 16.923 -11.483 -13.872 1.00 76.69 86 GLY A CA 1
ATOM 641 C C . GLY A 1 86 ? 17.362 -12.637 -14.776 1.00 76.69 86 GLY A C 1
ATOM 642 O O . GLY A 1 86 ? 18.448 -13.191 -14.613 1.00 76.69 86 GLY A O 1
ATOM 643 N N . SER A 1 87 ? 16.469 -13.064 -15.676 1.00 67.94 87 SER A N 1
ATOM 644 C CA . SER A 1 87 ? 16.681 -14.252 -16.526 1.00 67.94 87 SER A CA 1
ATOM 645 C C . SER A 1 87 ? 16.572 -14.011 -18.032 1.00 67.94 87 SER A C 1
ATOM 647 O O . SER A 1 87 ? 17.211 -14.738 -18.787 1.00 67.94 87 SER A O 1
ATOM 649 N N . ASP A 1 88 ? 15.792 -13.022 -18.477 1.00 67.88 88 ASP A N 1
ATOM 650 C CA . ASP A 1 88 ? 15.566 -12.749 -19.902 1.00 67.88 88 ASP A CA 1
ATOM 651 C C . ASP A 1 88 ? 16.096 -11.368 -20.283 1.00 67.88 88 ASP A C 1
ATOM 653 O O . ASP A 1 88 ? 15.660 -10.365 -19.727 1.00 67.88 88 ASP A O 1
ATOM 657 N N . HIS A 1 89 ? 17.020 -11.328 -21.248 1.00 68.88 89 HIS A N 1
ATOM 658 C CA . HIS A 1 89 ? 17.612 -10.107 -21.800 1.00 68.88 89 HIS A CA 1
ATOM 659 C C . HIS A 1 89 ? 17.497 -10.173 -23.321 1.00 68.88 89 HIS A C 1
ATOM 661 O O . HIS A 1 89 ? 18.322 -10.788 -23.999 1.00 68.88 89 HIS A O 1
ATOM 667 N N . PHE A 1 90 ? 16.452 -9.559 -23.872 1.00 65.06 90 PHE A N 1
ATOM 668 C CA . PHE A 1 90 ? 16.246 -9.487 -25.318 1.00 65.06 90 PHE A CA 1
ATOM 669 C C . PHE A 1 90 ? 16.322 -8.030 -25.770 1.00 65.06 90 PHE A C 1
ATOM 671 O O . PHE A 1 90 ? 15.338 -7.286 -25.763 1.00 65.06 90 PHE A O 1
ATOM 678 N N . GLY A 1 91 ? 17.527 -7.608 -26.162 1.00 74.19 91 GLY A N 1
ATOM 679 C CA . GLY A 1 91 ? 17.807 -6.223 -26.533 1.00 74.19 91 GLY A CA 1
ATOM 680 C C . GLY A 1 91 ? 17.658 -5.294 -25.329 1.00 74.19 91 GLY A C 1
ATOM 681 O O . GLY A 1 91 ? 18.394 -5.418 -24.361 1.00 74.19 91 GLY A O 1
ATOM 682 N N . HIS A 1 92 ? 16.693 -4.373 -25.385 1.00 71.94 92 HIS A N 1
ATOM 683 C CA . HIS A 1 92 ? 16.420 -3.430 -24.295 1.00 71.94 92 HIS A CA 1
ATOM 684 C C . HIS A 1 92 ? 15.337 -3.897 -23.320 1.00 71.94 92 HIS A C 1
ATOM 686 O O . HIS A 1 92 ? 14.990 -3.114 -22.442 1.00 71.94 92 HIS A O 1
ATOM 692 N N . ARG A 1 93 ? 14.773 -5.102 -23.484 1.00 80.44 93 ARG A N 1
ATOM 693 C CA . ARG A 1 93 ? 13.749 -5.666 -22.591 1.00 80.44 93 ARG A CA 1
ATOM 694 C C . ARG A 1 93 ? 14.396 -6.623 -21.601 1.00 80.44 93 ARG A C 1
ATOM 696 O O . ARG A 1 93 ? 15.250 -7.421 -21.989 1.00 80.44 93 ARG A O 1
ATOM 703 N N . HIS A 1 94 ? 13.973 -6.529 -20.350 1.00 86.00 94 HIS A N 1
ATOM 704 C CA . HIS A 1 94 ? 14.449 -7.376 -19.270 1.00 86.00 94 HIS A CA 1
ATOM 705 C C . HIS A 1 94 ? 13.385 -7.587 -18.197 1.00 86.00 94 HIS A C 1
ATOM 707 O O . HIS A 1 94 ? 12.430 -6.817 -18.089 1.00 86.00 94 HIS A O 1
ATOM 713 N N . THR A 1 95 ? 13.556 -8.665 -17.432 1.00 88.81 95 THR A N 1
ATOM 714 C CA . THR A 1 95 ? 12.563 -9.154 -16.476 1.00 88.81 95 THR A CA 1
ATOM 715 C C . THR A 1 95 ? 13.235 -9.538 -15.161 1.0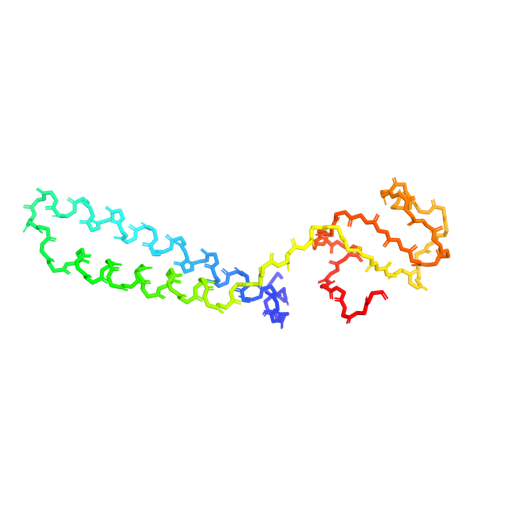0 88.81 95 THR A C 1
ATOM 717 O O . THR A 1 95 ? 14.015 -10.488 -15.111 1.00 88.81 95 THR A O 1
ATOM 720 N N . HIS A 1 96 ? 12.898 -8.827 -14.087 1.00 89.75 96 HIS A N 1
ATOM 721 C CA . HIS A 1 96 ? 13.280 -9.137 -12.707 1.00 89.75 96 HIS A CA 1
ATOM 722 C C . HIS A 1 96 ? 12.247 -8.553 -11.734 1.00 89.75 96 HIS A C 1
ATOM 724 O O . HIS A 1 96 ? 11.281 -7.911 -12.155 1.00 89.75 96 HIS A O 1
ATOM 730 N N . ALA A 1 97 ? 12.432 -8.799 -10.433 1.00 89.69 97 ALA A N 1
ATOM 731 C CA . ALA A 1 97 ? 11.608 -8.191 -9.392 1.00 89.69 97 ALA A CA 1
ATOM 732 C C . ALA A 1 97 ? 11.666 -6.659 -9.506 1.00 89.69 97 ALA A C 1
ATOM 734 O O . ALA A 1 97 ? 12.752 -6.079 -9.456 1.00 89.69 97 ALA A O 1
ATOM 735 N N . PHE A 1 98 ? 10.519 -6.009 -9.695 1.00 89.50 98 PHE A N 1
ATOM 736 C CA . PHE A 1 98 ? 10.465 -4.578 -9.971 1.00 89.50 98 PHE A CA 1
ATOM 737 C C . PHE A 1 98 ? 10.384 -3.784 -8.665 1.00 89.50 98 PHE A C 1
ATOM 739 O O . PHE A 1 98 ? 9.408 -3.876 -7.919 1.00 89.50 98 PHE A O 1
ATOM 746 N N . VAL A 1 99 ? 11.402 -2.968 -8.395 1.00 88.81 99 VAL A N 1
ATOM 747 C CA . VAL A 1 99 ? 11.477 -2.128 -7.195 1.00 88.81 99 VAL A CA 1
ATOM 748 C C . VAL A 1 99 ? 11.659 -0.680 -7.612 1.00 88.81 99 VAL A C 1
ATOM 750 O O . VAL A 1 99 ? 12.514 -0.365 -8.429 1.00 88.81 99 VAL A O 1
ATOM 753 N N . ILE A 1 100 ? 10.865 0.217 -7.026 1.00 86.88 100 ILE A N 1
ATOM 754 C CA . ILE A 1 100 ? 10.953 1.645 -7.328 1.00 86.88 100 ILE A CA 1
ATOM 755 C C . ILE A 1 100 ? 12.260 2.223 -6.761 1.00 86.88 100 ILE A C 1
ATOM 757 O O . ILE A 1 100 ? 12.392 2.429 -5.550 1.00 86.88 100 ILE A O 1
ATOM 761 N N . ASP A 1 101 ? 13.209 2.522 -7.645 1.00 87.19 101 ASP A N 1
ATOM 762 C CA . ASP A 1 101 ? 14.553 3.001 -7.317 1.00 87.19 101 ASP A CA 1
ATOM 763 C C . ASP A 1 101 ? 15.035 4.101 -8.292 1.00 87.19 101 ASP A C 1
ATOM 765 O O . ASP A 1 101 ? 14.241 4.866 -8.844 1.00 87.19 101 ASP A O 1
ATOM 769 N N . LYS A 1 102 ? 16.356 4.257 -8.452 1.00 86.62 102 LYS A N 1
ATOM 770 C CA . LYS A 1 102 ? 16.943 5.261 -9.350 1.00 86.62 102 LYS A CA 1
ATOM 771 C C . LYS A 1 102 ? 16.812 4.902 -10.835 1.00 86.62 102 LYS A C 1
ATOM 773 O O . LYS A 1 102 ? 16.722 5.824 -11.643 1.00 86.62 102 LYS A O 1
ATOM 778 N N . LEU A 1 103 ? 16.848 3.617 -11.185 1.00 87.38 103 LEU A N 1
ATOM 779 C CA . LEU A 1 103 ? 16.690 3.114 -12.553 1.00 87.38 103 LEU A CA 1
ATOM 780 C C . LEU A 1 103 ? 15.204 2.912 -12.903 1.00 87.38 103 LEU A C 1
ATOM 782 O O . LEU A 1 103 ? 14.825 3.058 -14.065 1.00 87.38 103 LEU A O 1
ATOM 786 N N . HIS A 1 104 ? 14.358 2.709 -11.888 1.00 88.50 104 HIS A N 1
ATOM 787 C CA . HIS A 1 104 ? 12.919 2.455 -11.985 1.00 88.50 104 HIS A CA 1
ATOM 788 C C . HIS A 1 104 ? 12.094 3.500 -11.207 1.00 88.50 104 HIS A C 1
ATOM 790 O O . HIS A 1 104 ? 11.453 3.184 -10.204 1.00 88.50 104 HIS A O 1
ATOM 796 N N . PRO A 1 105 ? 12.071 4.777 -11.622 1.00 84.56 105 PRO A N 1
ATOM 797 C CA . PRO A 1 105 ? 11.383 5.828 -10.865 1.00 84.56 105 PRO A CA 1
ATOM 798 C C . PRO A 1 105 ? 9.849 5.748 -10.949 1.00 84.56 105 PRO A C 1
ATOM 800 O O . PRO A 1 105 ? 9.142 6.404 -10.177 1.00 84.56 105 PRO A O 1
ATOM 803 N N . GLU A 1 106 ? 9.319 4.992 -11.909 1.00 85.06 106 GLU A N 1
ATOM 804 C CA . GLU A 1 106 ? 7.890 4.777 -12.096 1.00 85.06 106 GLU A CA 1
ATOM 805 C C . GLU A 1 106 ? 7.595 3.335 -12.507 1.00 85.06 106 GLU A C 1
ATOM 807 O O . GLU A 1 106 ? 8.424 2.671 -13.124 1.00 85.06 106 GLU A O 1
ATOM 812 N N . TRP A 1 107 ? 6.392 2.867 -12.169 1.00 85.25 107 TRP A N 1
ATOM 813 C CA . TRP A 1 107 ? 5.895 1.573 -12.626 1.00 85.25 107 TRP A CA 1
ATOM 814 C C . TRP A 1 107 ? 5.764 1.554 -14.158 1.00 85.25 107 TRP A C 1
ATOM 816 O O . TRP A 1 107 ? 5.312 2.551 -14.741 1.00 85.25 107 TRP A O 1
ATOM 826 N N . PRO A 1 108 ? 6.113 0.433 -14.812 1.00 84.62 108 PRO A N 1
ATOM 827 C CA . PRO A 1 108 ? 6.047 0.314 -16.256 1.00 84.62 108 PRO A CA 1
ATOM 828 C C . PRO A 1 108 ? 4.582 0.344 -16.706 1.00 84.62 108 PRO A C 1
ATOM 830 O O . PRO A 1 108 ? 3.706 -0.263 -16.092 1.00 84.62 108 PRO A O 1
ATOM 833 N N . ARG A 1 109 ? 4.298 1.100 -17.771 1.00 80.88 109 ARG A N 1
ATOM 834 C CA . ARG A 1 109 ? 2.948 1.202 -18.364 1.00 80.88 109 ARG A CA 1
ATOM 835 C C . ARG A 1 109 ? 2.767 0.305 -19.586 1.00 80.88 109 ARG A C 1
ATOM 837 O O . ARG A 1 109 ? 1.640 0.102 -20.025 1.00 80.88 109 ARG A O 1
ATOM 844 N N . GLU A 1 110 ? 3.873 -0.196 -20.120 1.00 71.88 110 GLU A N 1
ATOM 845 C CA . GLU A 1 110 ? 3.954 -1.104 -21.258 1.00 71.88 110 GLU A CA 1
ATOM 846 C C . GLU A 1 110 ? 4.846 -2.287 -20.843 1.00 71.88 110 GLU A C 1
ATOM 848 O O . GLU A 1 110 ? 5.846 -2.038 -20.158 1.00 71.88 110 GLU A O 1
ATOM 853 N N . PRO A 1 111 ? 4.484 -3.531 -21.206 1.00 59.59 111 PRO A N 1
ATOM 854 C CA . PRO A 1 111 ? 5.357 -4.697 -21.064 1.00 59.59 111 PRO A CA 1
ATOM 855 C C . PRO A 1 111 ? 6.516 -4.690 -22.077 1.00 59.59 111 PRO A C 1
ATOM 857 O O . PRO A 1 111 ? 6.450 -3.962 -23.092 1.00 59.59 111 PRO A O 1
#

Foldseek 3Di:
DCVLCVDPVSVVVVVVVVCVVVLVVVVVVLVVVCVPPNNPDPVVVNVVVVVVVVVCCVVPPDPDDDQKDKDFDPPDDPPDPVVVAADDDDPGIGIHRDDCDPSRVDDDPDD

Radius of gyration: 21.15 Å; chains: 1; bounding box: 46×32×58 Å

Sequence (111 aa):
MLGILANRTYRHLFAAQMIALIGTGLATVALGLGLTFGLSAPFVILACIAGAALVTAFLVWPASDPEVLEHQHRGLPEHDPHWAEGSDHFGHRHTHAFVIDKLHPEWPREP